Protein AF-A0A3P6U2T6-F1 (afdb_monomer_lite)

Foldseek 3Di:
DDDDPDPPPDPPWDKQKAFPPFKKKWFAWPVAIEIEGPDVVVVPDDCPHYHYDPWDKDKDDDPPASFKTKMKTFFDPPVIGGQKMKMKGWIWIWTDDVDIDIDIDIDIDMDGDDPPDGMDMDIDGDDDDDPDDDD

Secondary structure (DSSP, 8-state):
------------PPPEEEEEEEEEEEEEETTEEEEEES-HHHHTS-TTT-EE---EEEEE--TT-TTEEEEEEEPP-SSS--SEEEEEEEEEEEEESSSEEEEEEEEEEEEE--TT--EEEEEEE------S---

InterPro domains:
  IPR019306 Transmembrane protein 231 [PF10149] (2-135)
  IPR019306 Transmembrane protein 231 [PTHR14605] (1-134)

Radius of gyration: 19.92 Å; chains: 1; bounding box: 58×36×52 Å

Organism: Cylicostephanus goldi (NCBI:txid71465)

Sequence (135 aa):
MQGLWKKTGTYRERPYVTFEGKYFILLESSNGLLYTSTLPVLNTADPSHFTMSEVQQQWIREENQDSEFTMNIWLPNMGNFPKNVIFFIFFNYRLDYHSQVEAEVILHDSLQVAENTSSATILGRMAADQKEPFR

pLDDT: mean 74.06, std 13.54, range [37.16, 91.12]

Structure (mmCIF, N/CA/C/O backbone):
data_AF-A0A3P6U2T6-F1
#
_entry.id   AF-A0A3P6U2T6-F1
#
loop_
_atom_site.group_PDB
_atom_site.id
_atom_site.type_symbol
_atom_site.label_atom_id
_atom_site.label_alt_id
_atom_site.label_comp_id
_atom_site.label_asym_id
_atom_site.label_entity_id
_atom_site.label_seq_id
_atom_site.pdbx_PDB_ins_code
_atom_site.Cartn_x
_atom_site.Cartn_y
_atom_site.Cartn_z
_atom_site.occupancy
_atom_site.B_iso_or_equiv
_atom_site.auth_seq_id
_atom_site.auth_comp_id
_atom_site.auth_asym_id
_atom_site.auth_atom_id
_atom_site.pdbx_PDB_model_num
ATOM 1 N N . MET A 1 1 ? -42.005 18.954 32.260 1.00 37.16 1 MET A N 1
ATOM 2 C CA . MET A 1 1 ? -40.742 1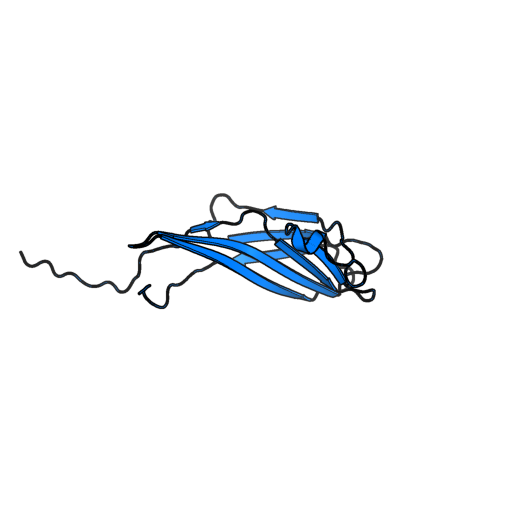8.274 31.901 1.00 37.16 1 MET A CA 1
ATOM 3 C C . MET A 1 1 ? -41.079 17.028 31.098 1.00 37.16 1 MET A C 1
ATOM 5 O O . MET A 1 1 ? -41.519 16.055 31.688 1.00 37.16 1 MET A O 1
ATOM 9 N N . GLN A 1 2 ? -40.939 17.060 29.775 1.00 37.59 2 GLN A N 1
ATOM 10 C CA . GLN A 1 2 ? -41.021 15.868 28.922 1.00 37.59 2 GLN A CA 1
ATOM 11 C C . GLN A 1 2 ? -39.892 15.993 27.900 1.00 37.59 2 GLN A C 1
ATOM 13 O O . GLN A 1 2 ? -39.972 16.775 26.957 1.00 37.59 2 GLN A O 1
ATOM 18 N N . GLY A 1 3 ? -38.780 15.313 28.187 1.00 37.62 3 GLY A N 1
ATOM 19 C CA . GLY A 1 3 ? -37.604 15.279 27.326 1.00 37.62 3 GLY A CA 1
ATOM 20 C C . GLY A 1 3 ? -37.920 14.503 26.056 1.00 37.62 3 GLY A C 1
ATOM 21 O O . GLY A 1 3 ? -38.035 13.279 26.081 1.00 37.62 3 GLY A O 1
ATOM 22 N N . LEU A 1 4 ? -38.076 15.227 24.952 1.00 39.84 4 LEU A N 1
ATOM 23 C CA . LEU A 1 4 ? -38.212 14.659 23.622 1.00 39.84 4 LEU A CA 1
ATOM 24 C C . LEU A 1 4 ? -36.812 14.242 23.143 1.00 39.84 4 LEU A C 1
ATOM 26 O O . LEU A 1 4 ? -36.067 15.048 22.586 1.00 39.84 4 LEU A O 1
ATOM 30 N N . TRP A 1 5 ? -36.424 12.991 23.390 1.00 43.69 5 TRP A N 1
ATOM 31 C CA . TRP A 1 5 ? -35.214 12.418 22.801 1.00 43.69 5 TRP A CA 1
ATOM 32 C C . TRP A 1 5 ? -35.429 12.259 21.294 1.00 43.69 5 TRP A C 1
ATOM 34 O O . TRP A 1 5 ? -35.975 11.268 20.812 1.00 43.69 5 TRP A O 1
ATOM 44 N N . LYS A 1 6 ? -35.025 13.273 20.530 1.00 39.06 6 LYS A N 1
ATOM 45 C CA . LYS A 1 6 ? -34.959 13.210 19.073 1.00 39.06 6 LYS A CA 1
ATOM 46 C C . LYS A 1 6 ? -33.778 12.296 18.727 1.00 39.06 6 LYS A C 1
ATOM 48 O O . LYS A 1 6 ? -32.632 12.698 18.904 1.00 39.06 6 LYS A O 1
ATOM 53 N N . LYS A 1 7 ? -34.039 11.064 18.269 1.00 47.28 7 LYS A N 1
ATOM 54 C CA . LYS A 1 7 ? -33.015 10.206 17.647 1.00 47.28 7 LYS A CA 1
ATOM 55 C C . LYS A 1 7 ? -32.514 10.910 16.384 1.00 47.28 7 LYS A C 1
ATOM 57 O O . LYS A 1 7 ? -33.092 10.767 15.312 1.00 47.28 7 LYS A O 1
ATOM 62 N N . THR A 1 8 ? -31.475 11.725 16.515 1.00 42.41 8 THR A N 1
ATOM 63 C CA . THR A 1 8 ? -30.705 12.210 15.372 1.00 42.41 8 THR A CA 1
ATOM 64 C C . THR A 1 8 ? -29.935 11.012 14.834 1.00 42.41 8 THR A C 1
ATOM 66 O O . THR A 1 8 ? -29.031 10.522 15.506 1.00 42.41 8 THR A O 1
ATOM 69 N N . GLY A 1 9 ? -30.350 10.501 13.672 1.00 40.50 9 GLY A N 1
ATOM 70 C CA . GLY A 1 9 ? -29.744 9.377 12.947 1.00 40.50 9 GLY A CA 1
ATOM 71 C C . GLY A 1 9 ? -28.354 9.688 12.392 1.00 40.50 9 GLY A C 1
ATOM 72 O O . GLY A 1 9 ? -28.100 9.528 11.208 1.00 40.50 9 GLY A O 1
ATOM 73 N N . THR A 1 10 ? -27.465 10.162 13.251 1.00 45.19 10 THR A N 1
ATOM 74 C CA . THR A 1 10 ? -26.048 10.372 12.983 1.00 45.19 10 THR A CA 1
ATOM 75 C C . THR A 1 10 ? -25.315 9.588 14.053 1.00 45.19 10 THR A C 1
ATOM 77 O O . THR A 1 10 ? -25.213 10.061 15.188 1.00 45.19 10 THR A O 1
ATOM 80 N N . TYR A 1 11 ? -24.860 8.380 13.721 1.00 52.59 11 TYR A N 1
ATOM 81 C CA . TYR A 1 11 ? -23.829 7.715 14.511 1.00 52.59 11 TYR A CA 1
ATOM 82 C C . TYR A 1 11 ? -22.653 8.697 14.588 1.00 52.59 11 TYR A C 1
ATOM 84 O O . TYR A 1 11 ? -22.138 9.149 13.567 1.00 52.59 11 TYR A O 1
ATOM 92 N N . ARG A 1 12 ? -22.349 9.173 15.799 1.00 53.81 12 ARG A N 1
ATOM 93 C CA . ARG A 1 12 ? -21.373 10.248 16.061 1.00 53.81 12 ARG A CA 1
ATOM 94 C C . ARG A 1 12 ? -19.956 9.712 16.260 1.00 53.81 12 ARG A C 1
ATOM 96 O O . ARG A 1 12 ? -19.093 10.438 16.743 1.00 53.81 12 ARG A O 1
ATOM 103 N N . GLU A 1 13 ? -19.725 8.453 15.934 1.00 65.44 13 GLU A N 1
ATOM 104 C CA . GLU A 1 13 ? -18.470 7.782 16.228 1.00 65.44 13 GLU A CA 1
ATOM 105 C C . GLU A 1 13 ? -17.561 7.881 15.012 1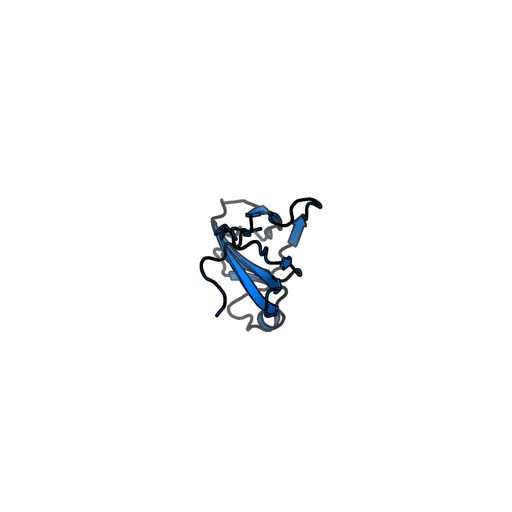.00 65.44 13 GLU A C 1
ATOM 107 O O . GLU A 1 13 ? -17.918 7.485 13.903 1.00 65.44 13 GLU A O 1
ATOM 112 N N . ARG A 1 14 ? -16.397 8.492 15.222 1.00 68.44 14 ARG A N 1
ATOM 113 C CA . ARG A 1 14 ? -15.353 8.593 14.211 1.00 68.44 14 ARG A CA 1
ATOM 114 C C . ARG A 1 14 ? -14.306 7.541 14.541 1.00 68.44 14 ARG A C 1
ATOM 116 O O . ARG A 1 14 ? -13.755 7.603 15.640 1.00 68.44 14 ARG A O 1
ATOM 123 N N . PRO A 1 15 ? -14.038 6.590 13.641 1.00 74.88 15 PRO A N 1
ATOM 124 C CA . PRO A 1 15 ? -12.967 5.645 13.868 1.00 74.88 15 PRO A CA 1
ATOM 125 C C . PRO A 1 15 ? -11.622 6.360 13.870 1.00 74.88 15 PRO A C 1
ATOM 127 O O . PRO A 1 15 ? -11.383 7.284 13.089 1.00 74.88 15 PRO A O 1
ATOM 130 N N . TYR A 1 16 ? -10.740 5.892 14.737 1.00 78.06 16 TYR A N 1
ATOM 131 C CA . TYR A 1 16 ? -9.336 6.246 14.722 1.00 78.06 16 TYR A CA 1
ATOM 132 C C . TYR A 1 16 ? -8.650 5.360 13.689 1.00 78.06 16 TYR A C 1
ATOM 134 O O . TYR A 1 16 ? -8.572 4.145 13.865 1.00 78.06 16 TYR A O 1
ATOM 142 N N . VAL A 1 17 ? -8.185 5.965 12.600 1.00 77.19 17 VAL A N 1
ATOM 143 C CA . VAL A 1 17 ? -7.414 5.274 11.566 1.00 77.19 17 VAL A CA 1
ATOM 144 C C . VAL A 1 17 ? -5.980 5.762 11.650 1.00 77.19 17 VAL A C 1
ATOM 146 O O . VAL A 1 17 ? -5.714 6.951 11.484 1.00 77.19 17 VAL A O 1
ATOM 149 N N . THR A 1 18 ? -5.051 4.859 11.943 1.00 79.06 18 THR A N 1
ATOM 150 C CA . THR A 1 18 ? -3.631 5.185 12.062 1.00 79.06 18 THR A CA 1
ATOM 151 C C . THR A 1 18 ? -2.815 4.418 11.037 1.00 79.06 18 THR A C 1
ATOM 153 O O . THR A 1 18 ? -3.024 3.232 10.789 1.00 79.06 18 THR A O 1
ATOM 156 N N . PHE A 1 19 ? -1.859 5.113 10.429 1.00 79.56 19 PHE A N 1
ATOM 157 C CA . PHE A 1 19 ? -0.867 4.506 9.558 1.00 79.56 19 PHE A CA 1
ATOM 158 C C . PHE A 1 19 ? 0.426 4.270 10.338 1.00 79.56 19 PHE A C 1
ATOM 160 O O . PHE A 1 19 ? 1.014 5.215 10.863 1.00 79.56 19 PHE A O 1
ATOM 167 N N . GLU A 1 20 ? 0.883 3.020 10.394 1.00 81.25 20 GLU A N 1
ATOM 168 C CA . GLU A 1 20 ? 2.093 2.625 11.134 1.00 81.25 20 GLU A CA 1
ATOM 169 C C . GLU A 1 20 ? 3.303 2.363 10.228 1.00 81.25 20 GLU A C 1
ATOM 171 O O . GLU A 1 20 ? 4.255 1.696 10.625 1.00 81.25 20 GLU A O 1
ATOM 176 N N . GLY A 1 21 ? 3.290 2.859 8.989 1.00 78.00 21 GLY A N 1
ATOM 177 C CA . GLY A 1 21 ? 4.403 2.637 8.063 1.00 78.00 21 GLY A CA 1
ATOM 178 C C . GLY A 1 21 ? 4.336 1.308 7.313 1.00 78.00 21 GLY A C 1
ATOM 179 O O . GLY A 1 21 ? 5.251 1.017 6.551 1.00 78.00 21 GLY A O 1
ATOM 180 N N . LYS A 1 22 ? 3.280 0.506 7.499 1.00 87.75 22 LYS A N 1
ATOM 181 C CA . LYS A 1 22 ? 3.151 -0.811 6.869 1.00 87.75 22 LYS A CA 1
ATOM 182 C C . LYS A 1 22 ? 2.689 -0.711 5.413 1.00 87.75 22 LYS A C 1
ATOM 184 O O . LYS A 1 22 ? 1.588 -0.232 5.141 1.00 87.75 22 LYS A O 1
ATOM 189 N N . TYR A 1 23 ? 3.488 -1.218 4.480 1.00 87.94 23 TYR A N 1
ATOM 190 C CA . TYR A 1 23 ? 3.141 -1.226 3.059 1.00 87.94 23 TYR A CA 1
ATOM 191 C C . TYR A 1 23 ? 3.689 -2.441 2.302 1.00 87.94 23 TYR A C 1
ATOM 193 O O . TYR A 1 23 ? 4.628 -3.130 2.720 1.00 87.94 23 TYR A O 1
ATOM 201 N N . PHE A 1 24 ? 3.118 -2.651 1.122 1.00 90.88 24 PHE A N 1
ATOM 202 C CA . PHE A 1 24 ? 3.647 -3.509 0.073 1.00 90.88 24 PHE A CA 1
ATOM 203 C C . PHE A 1 24 ? 3.417 -2.829 -1.278 1.00 90.88 24 PHE A C 1
ATOM 205 O O . PHE A 1 24 ? 2.302 -2.415 -1.582 1.00 90.88 24 PHE A O 1
ATOM 212 N N . ILE A 1 25 ? 4.473 -2.669 -2.070 1.00 89.50 25 ILE A N 1
ATOM 213 C CA . ILE A 1 25 ? 4.412 -2.056 -3.399 1.00 89.50 25 ILE A CA 1
ATOM 214 C C . ILE A 1 25 ? 5.015 -3.040 -4.392 1.00 89.50 25 ILE A C 1
ATOM 216 O O . ILE A 1 25 ? 6.118 -3.544 -4.178 1.00 89.50 25 ILE A O 1
ATOM 220 N N . LEU A 1 26 ? 4.297 -3.280 -5.481 1.00 89.81 26 LEU A N 1
ATOM 221 C CA . LEU A 1 26 ? 4.704 -4.103 -6.606 1.00 89.81 26 LEU A CA 1
ATOM 222 C C . LEU A 1 26 ? 4.859 -3.209 -7.838 1.00 89.81 26 LEU A C 1
ATOM 224 O O . LEU A 1 26 ? 4.004 -2.377 -8.138 1.00 89.81 26 LEU A O 1
ATOM 228 N N . LEU A 1 27 ? 5.954 -3.396 -8.556 1.00 88.25 27 LEU A N 1
ATOM 229 C CA . LEU A 1 27 ? 6.260 -2.713 -9.798 1.00 88.25 27 LEU A CA 1
ATOM 230 C C . LEU A 1 27 ? 6.308 -3.747 -10.916 1.00 88.25 27 LEU A C 1
ATOM 232 O O . LEU A 1 27 ? 7.137 -4.660 -10.896 1.00 88.25 27 LEU A O 1
ATOM 236 N N . GLU A 1 28 ? 5.443 -3.592 -11.908 1.00 87.88 28 GLU A N 1
ATOM 237 C CA . GLU A 1 28 ? 5.428 -4.474 -13.070 1.00 87.88 28 GLU A CA 1
ATOM 238 C C . GLU A 1 28 ? 6.231 -3.846 -14.204 1.00 87.88 28 GLU A C 1
ATOM 240 O O . GLU A 1 28 ? 5.906 -2.761 -14.687 1.00 87.88 28 GLU A O 1
ATOM 245 N N . SER A 1 29 ? 7.281 -4.531 -14.648 1.00 81.12 29 SER A N 1
ATOM 246 C CA . SER A 1 29 ? 8.118 -4.119 -15.776 1.00 81.12 29 SER A CA 1
ATOM 247 C C . SER A 1 29 ? 8.091 -5.171 -16.887 1.00 81.12 29 SER A C 1
ATOM 249 O O . SER A 1 29 ? 7.609 -6.287 -16.701 1.00 81.12 29 SER A O 1
ATOM 251 N N . SER A 1 30 ? 8.664 -4.854 -18.050 1.00 79.00 30 SER A N 1
ATOM 252 C CA . SER A 1 30 ? 8.850 -5.838 -19.128 1.00 79.00 30 SER A CA 1
ATOM 253 C C . SER A 1 30 ? 9.732 -7.027 -18.733 1.00 79.00 30 SER A C 1
ATOM 255 O O . SER A 1 30 ? 9.637 -8.079 -19.357 1.00 79.00 30 SER A O 1
ATOM 257 N N . ASN A 1 31 ? 10.583 -6.862 -17.718 1.00 75.69 31 ASN A N 1
ATOM 258 C CA . ASN A 1 31 ? 11.557 -7.864 -17.292 1.00 75.69 31 ASN A CA 1
ATOM 259 C C . ASN A 1 31 ? 11.094 -8.676 -16.077 1.00 75.69 31 ASN A C 1
ATOM 261 O O . ASN A 1 31 ? 11.857 -9.499 -15.577 1.00 75.69 31 ASN A O 1
ATOM 265 N N . GLY A 1 32 ? 9.873 -8.436 -15.595 1.00 80.62 32 GLY A N 1
ATOM 266 C CA . GLY A 1 32 ? 9.313 -9.110 -14.430 1.00 80.62 32 GLY A CA 1
ATOM 267 C C . GLY A 1 32 ? 8.831 -8.147 -13.352 1.00 80.62 32 GLY A C 1
ATOM 268 O O . GLY A 1 32 ? 8.645 -6.947 -13.588 1.00 80.62 32 GLY A O 1
ATOM 269 N N . LEU A 1 33 ? 8.611 -8.715 -12.168 1.00 84.75 33 LEU A N 1
ATOM 270 C CA . LEU A 1 33 ? 8.024 -8.050 -11.014 1.00 84.75 33 LEU A CA 1
ATOM 271 C C . LEU A 1 33 ? 9.110 -7.654 -10.014 1.00 84.75 33 LEU A C 1
ATOM 273 O O . LEU A 1 33 ? 9.875 -8.496 -9.533 1.00 84.75 33 LEU A O 1
ATOM 277 N N . LEU A 1 34 ? 9.145 -6.367 -9.682 1.00 85.31 34 LEU A N 1
ATOM 278 C CA . LEU A 1 34 ? 9.930 -5.849 -8.568 1.00 85.31 34 LEU A CA 1
ATOM 279 C C . LEU A 1 34 ? 8.996 -5.544 -7.404 1.00 85.31 34 LEU A C 1
ATOM 281 O O . LEU A 1 34 ? 7.843 -5.180 -7.623 1.00 85.31 34 LEU A O 1
ATOM 285 N N . TYR A 1 35 ? 9.478 -5.646 -6.171 1.00 86.81 35 TYR A N 1
ATOM 286 C CA . TYR A 1 35 ? 8.668 -5.267 -5.017 1.00 86.81 35 TYR A CA 1
ATOM 287 C C . TYR A 1 35 ? 9.472 -4.616 -3.901 1.00 86.81 35 TYR A C 1
ATOM 289 O O . TYR A 1 35 ? 10.675 -4.825 -3.775 1.00 86.81 35 TYR A O 1
ATOM 297 N N . THR A 1 36 ? 8.771 -3.865 -3.058 1.00 87.12 36 THR A N 1
ATOM 298 C CA . THR A 1 36 ? 9.255 -3.415 -1.752 1.00 87.12 36 THR A CA 1
ATOM 299 C C . THR A 1 36 ? 8.181 -3.668 -0.698 1.00 87.12 36 THR A C 1
ATOM 301 O O . THR A 1 36 ? 6.982 -3.545 -0.971 1.00 87.12 36 THR A O 1
ATOM 304 N N . SER A 1 37 ? 8.580 -4.057 0.511 1.00 88.44 37 SER A N 1
ATOM 305 C CA . SER A 1 37 ? 7.640 -4.271 1.607 1.00 88.44 37 SER A CA 1
ATOM 306 C C . SER A 1 37 ? 8.274 -4.084 2.976 1.00 88.44 37 SER A C 1
ATOM 308 O O . SER A 1 37 ? 9.415 -4.474 3.223 1.00 88.44 37 SER A O 1
ATOM 310 N N . THR A 1 38 ? 7.470 -3.590 3.911 1.00 88.19 38 THR A N 1
ATOM 311 C CA . THR A 1 38 ? 7.771 -3.646 5.347 1.00 88.19 38 THR A CA 1
ATOM 312 C C . THR A 1 38 ? 7.301 -4.945 6.000 1.00 88.19 38 THR A C 1
ATOM 314 O O . THR A 1 38 ? 7.514 -5.125 7.196 1.00 88.19 38 THR A O 1
ATOM 317 N N . LEU A 1 39 ? 6.616 -5.832 5.268 1.00 86.88 39 LEU A N 1
ATOM 318 C CA . LEU A 1 39 ? 6.086 -7.089 5.790 1.00 86.88 39 LEU A CA 1
ATOM 319 C C . LEU A 1 39 ? 7.185 -8.165 5.774 1.00 86.88 39 LEU A C 1
ATOM 321 O O . LEU A 1 39 ? 7.591 -8.598 4.693 1.00 86.88 39 LEU A O 1
ATOM 325 N N . PRO A 1 40 ? 7.644 -8.662 6.941 1.00 83.56 40 PRO A N 1
ATOM 326 C CA . PRO A 1 40 ? 8.786 -9.577 7.004 1.00 83.56 40 PRO A CA 1
ATOM 327 C C . PRO A 1 40 ? 8.589 -10.862 6.196 1.00 83.56 40 PRO A C 1
ATOM 329 O O . PRO A 1 40 ? 9.525 -11.342 5.567 1.00 83.56 40 PRO A O 1
ATOM 332 N N . VAL A 1 41 ? 7.358 -11.384 6.164 1.00 83.81 41 VAL A N 1
ATOM 333 C CA . VAL A 1 41 ? 7.014 -12.616 5.438 1.00 83.81 41 VAL A CA 1
ATOM 334 C C . VAL A 1 41 ? 7.244 -12.496 3.928 1.00 83.81 41 VAL A C 1
ATOM 336 O O . VAL A 1 41 ? 7.674 -13.458 3.293 1.00 83.81 41 VAL A O 1
ATOM 339 N N . LEU A 1 42 ? 7.022 -11.308 3.355 1.00 81.19 42 LEU A N 1
ATOM 340 C CA . LEU A 1 42 ? 7.244 -11.057 1.929 1.00 81.19 42 LEU A CA 1
ATOM 341 C C . LEU A 1 42 ? 8.730 -10.866 1.619 1.00 81.19 42 LEU A C 1
ATOM 343 O O . LEU A 1 42 ? 9.181 -11.180 0.523 1.00 81.19 42 LEU A O 1
ATOM 347 N N . ASN A 1 43 ? 9.517 -10.424 2.597 1.00 77.50 43 ASN A N 1
ATOM 348 C CA . ASN A 1 43 ? 10.967 -10.287 2.456 1.00 77.50 43 ASN A CA 1
ATOM 349 C C . ASN A 1 43 ? 11.697 -11.641 2.548 1.00 77.50 43 ASN A C 1
ATOM 351 O O . ASN A 1 43 ? 12.867 -11.734 2.195 1.00 77.50 43 ASN A O 1
ATOM 355 N N . THR A 1 44 ? 11.005 -12.695 2.992 1.00 78.00 44 THR A N 1
ATOM 356 C CA . THR A 1 44 ? 11.496 -14.084 2.997 1.00 78.00 44 THR A CA 1
ATOM 357 C C . THR A 1 44 ? 10.950 -14.936 1.846 1.00 78.00 44 THR A C 1
ATOM 359 O O . THR A 1 44 ? 11.187 -16.142 1.819 1.00 78.00 44 THR A O 1
ATOM 362 N N . ALA A 1 45 ? 10.179 -14.341 0.930 1.00 70.31 45 ALA A N 1
ATOM 363 C CA . ALA A 1 45 ? 9.573 -15.056 -0.188 1.00 70.31 45 ALA A CA 1
ATOM 364 C C . ALA A 1 45 ? 10.628 -15.546 -1.198 1.00 70.31 45 ALA A C 1
ATOM 366 O O . ALA A 1 45 ? 11.710 -14.972 -1.319 1.00 70.31 45 ALA A O 1
ATOM 367 N N . ASP A 1 46 ? 10.301 -16.621 -1.921 1.00 72.94 46 ASP A N 1
ATOM 368 C CA . ASP A 1 46 ? 11.181 -17.219 -2.928 1.00 72.94 46 ASP A CA 1
ATOM 369 C C . ASP A 1 46 ? 11.533 -16.193 -4.033 1.00 72.94 46 ASP A C 1
ATOM 371 O O . ASP A 1 46 ? 10.628 -15.669 -4.697 1.00 72.94 46 ASP A O 1
ATOM 375 N N . PRO A 1 47 ? 12.830 -15.906 -4.263 1.00 68.38 47 PRO A N 1
ATOM 376 C CA . PRO A 1 47 ? 13.274 -14.900 -5.227 1.00 68.38 47 PRO A CA 1
ATOM 377 C C . PRO A 1 47 ? 13.076 -15.312 -6.695 1.00 68.38 47 PRO A C 1
ATOM 379 O O . PRO A 1 47 ? 13.313 -14.506 -7.592 1.00 68.38 47 PRO A O 1
ATOM 382 N N . SER A 1 48 ? 12.648 -16.546 -6.978 1.00 68.44 48 SER A N 1
ATOM 383 C CA . SER A 1 48 ? 12.435 -17.043 -8.347 1.00 68.44 48 SER A CA 1
ATOM 384 C C . SER A 1 48 ? 11.369 -16.277 -9.140 1.00 68.44 48 SER A C 1
ATOM 386 O O . SER A 1 48 ? 11.435 -16.243 -10.370 1.00 68.44 48 SER A O 1
ATOM 388 N N . HIS A 1 49 ? 10.414 -15.638 -8.460 1.00 67.88 49 HIS A N 1
ATOM 389 C CA . HIS A 1 49 ? 9.317 -14.896 -9.093 1.00 67.88 49 HIS A CA 1
ATOM 390 C C . HIS A 1 49 ? 9.322 -13.394 -8.790 1.00 67.88 49 HIS A C 1
ATOM 392 O O . HIS A 1 49 ? 8.645 -12.631 -9.481 1.00 67.88 49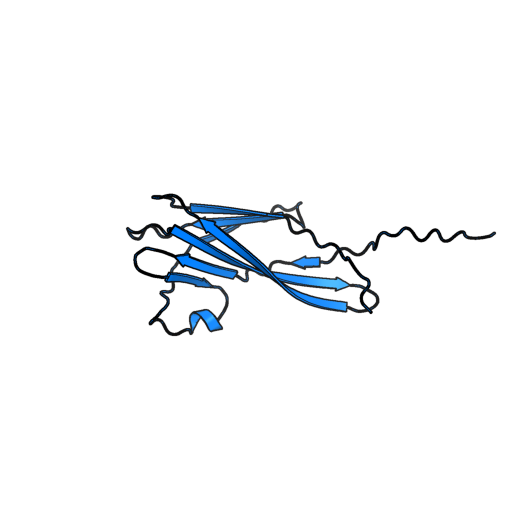 HIS A O 1
ATOM 398 N N . PHE A 1 50 ? 10.087 -12.965 -7.784 1.00 68.50 50 PHE A N 1
ATOM 399 C CA . PHE A 1 50 ? 10.069 -11.597 -7.284 1.00 68.50 50 PHE A CA 1
ATOM 400 C C . PHE A 1 50 ? 11.479 -11.119 -6.968 1.00 68.50 50 PHE A C 1
ATOM 402 O O . PHE A 1 50 ? 12.218 -11.768 -6.232 1.00 68.50 50 PHE A O 1
ATOM 409 N N . THR A 1 51 ? 11.841 -9.947 -7.485 1.00 72.38 51 THR A N 1
ATOM 410 C CA . THR A 1 51 ? 13.096 -9.291 -7.107 1.00 72.38 51 THR A CA 1
ATOM 411 C C . THR A 1 51 ? 12.798 -8.152 -6.143 1.00 72.38 51 THR A C 1
ATOM 413 O O . THR A 1 51 ? 12.083 -7.208 -6.485 1.00 72.38 51 THR A O 1
ATOM 416 N N . MET A 1 52 ? 13.343 -8.233 -4.929 1.00 73.81 52 MET A N 1
ATOM 417 C CA . MET A 1 52 ? 13.263 -7.132 -3.974 1.00 73.81 52 MET A CA 1
ATOM 418 C C . MET A 1 52 ? 14.022 -5.925 -4.540 1.00 73.81 52 MET A C 1
ATOM 420 O O . MET A 1 52 ? 15.160 -6.053 -4.990 1.00 73.81 52 MET A O 1
ATOM 424 N N . SER A 1 53 ? 13.385 -4.758 -4.545 1.00 69.94 53 SER A N 1
ATOM 425 C CA . SER A 1 53 ? 13.944 -3.514 -5.064 1.00 69.94 53 SER A CA 1
ATOM 426 C C . SER A 1 53 ? 13.980 -2.451 -3.974 1.00 69.94 53 SER A C 1
ATOM 428 O O . SER A 1 53 ? 13.034 -2.308 -3.200 1.00 69.94 53 SER A O 1
ATOM 430 N N . GLU A 1 54 ? 15.062 -1.670 -3.947 1.00 65.88 54 GLU A N 1
ATOM 431 C CA . GLU A 1 54 ? 15.162 -0.439 -3.158 1.00 65.88 54 GLU A CA 1
ATOM 432 C C . GLU A 1 54 ? 14.303 0.665 -3.795 1.00 65.88 54 GLU A C 1
ATOM 434 O O . GLU A 1 54 ? 14.793 1.635 -4.370 1.00 65.88 54 GLU A O 1
ATOM 439 N N . VAL A 1 55 ? 12.986 0.498 -3.728 1.00 69.00 55 VAL A N 1
ATOM 440 C CA . VAL A 1 55 ? 12.046 1.588 -3.985 1.00 69.00 55 VAL A CA 1
ATOM 441 C C . VAL A 1 55 ? 12.145 2.535 -2.798 1.00 69.00 55 VAL A C 1
ATOM 443 O O . VAL A 1 55 ? 11.993 2.106 -1.656 1.00 69.00 55 VAL A O 1
ATOM 446 N N . GLN A 1 56 ? 12.424 3.809 -3.059 1.00 74.56 56 GLN A N 1
ATOM 447 C CA . GLN A 1 56 ? 12.364 4.825 -2.015 1.00 74.56 56 GLN A CA 1
ATOM 448 C C . GLN A 1 56 ? 10.928 5.331 -1.910 1.00 74.56 56 GLN A C 1
ATOM 450 O O . GLN A 1 56 ? 10.259 5.563 -2.921 1.00 74.56 56 GLN A O 1
ATOM 455 N N . GLN A 1 57 ? 10.469 5.554 -0.684 1.00 70.12 57 GLN A N 1
ATOM 456 C CA . GLN A 1 57 ? 9.151 6.108 -0.405 1.00 70.12 57 GLN A CA 1
ATOM 457 C C . GLN A 1 57 ? 9.231 7.153 0.701 1.00 70.12 57 GLN A C 1
ATOM 459 O O . GLN A 1 57 ? 9.970 6.988 1.674 1.00 70.12 57 GLN A O 1
ATOM 464 N N . GLN A 1 58 ? 8.439 8.213 0.569 1.00 77.00 58 GLN A N 1
ATOM 465 C CA . GLN A 1 58 ? 8.292 9.237 1.595 1.00 77.00 58 GLN A CA 1
ATOM 466 C C . GLN A 1 58 ? 6.819 9.493 1.858 1.00 77.00 58 GLN A C 1
ATOM 468 O O . GLN A 1 58 ? 6.059 9.860 0.963 1.00 77.00 58 GLN A O 1
ATOM 473 N N . TRP A 1 59 ? 6.451 9.342 3.124 1.00 72.38 59 TRP A N 1
ATOM 474 C CA . TRP A 1 59 ? 5.153 9.739 3.637 1.00 72.38 59 TRP A CA 1
ATOM 475 C C . TRP A 1 59 ? 5.197 11.203 4.044 1.00 72.38 59 TRP A C 1
ATOM 477 O O . TRP A 1 59 ? 6.040 11.604 4.847 1.00 72.38 59 TRP A O 1
ATOM 487 N N . ILE A 1 60 ? 4.283 11.991 3.490 1.00 70.44 60 ILE A N 1
ATOM 488 C CA . ILE A 1 60 ? 4.074 13.380 3.879 1.00 70.44 60 ILE A CA 1
ATOM 489 C C . ILE A 1 60 ? 2.807 13.396 4.728 1.00 70.44 60 ILE A C 1
ATOM 491 O O . ILE A 1 60 ? 1.704 13.192 4.221 1.00 70.44 60 ILE A O 1
ATOM 495 N N . ARG A 1 61 ? 2.982 13.577 6.039 1.00 63.41 61 ARG A N 1
ATOM 496 C CA . ARG A 1 61 ? 1.879 13.753 6.983 1.00 63.41 61 ARG A CA 1
ATOM 497 C C . ARG A 1 61 ? 1.710 15.242 7.242 1.00 63.41 61 ARG A C 1
ATOM 499 O O . ARG A 1 61 ? 2.593 15.860 7.829 1.00 63.41 61 ARG A O 1
ATOM 506 N N . GLU A 1 62 ? 0.594 15.807 6.806 1.00 60.84 62 GLU A N 1
ATOM 507 C CA . GLU A 1 62 ? 0.237 17.177 7.160 1.00 60.84 62 GLU A CA 1
ATOM 508 C C . GLU A 1 62 ? -0.417 17.185 8.549 1.00 60.84 62 GLU A C 1
ATOM 510 O O . GLU A 1 62 ? -1.337 16.412 8.815 1.00 60.84 62 GLU A O 1
ATOM 515 N N . GLU A 1 63 ? 0.064 18.046 9.454 1.00 53.97 63 GLU A N 1
ATOM 516 C CA . GLU A 1 63 ? -0.332 18.076 10.877 1.00 53.97 63 GLU A CA 1
ATOM 517 C C . GLU A 1 63 ? -1.830 18.353 11.123 1.00 53.97 63 GLU A C 1
ATOM 519 O O . GLU A 1 63 ? -2.298 18.197 12.246 1.00 53.97 63 GLU A O 1
ATOM 524 N N . ASN A 1 64 ? -2.597 18.723 10.090 1.00 54.22 64 ASN A N 1
ATOM 525 C CA . ASN A 1 64 ? -3.991 19.163 10.208 1.00 54.22 64 ASN A CA 1
ATOM 526 C C . ASN A 1 64 ? -5.005 18.323 9.413 1.00 54.22 64 ASN A C 1
ATOM 528 O O . ASN A 1 64 ? -6.169 18.717 9.311 1.00 54.22 64 ASN A O 1
ATOM 532 N N . GLN A 1 65 ? -4.602 17.186 8.840 1.00 58.31 65 GLN A N 1
ATOM 533 C CA . GLN A 1 65 ? -5.484 16.367 8.006 1.00 58.31 65 GLN A CA 1
ATOM 534 C C . GLN A 1 65 ? -5.499 14.901 8.455 1.00 58.31 65 GLN A C 1
ATOM 536 O O . GLN A 1 65 ? -4.887 14.036 7.840 1.00 58.31 65 GLN A O 1
ATOM 541 N N . ASP A 1 66 ? -6.266 14.602 9.508 1.00 61.25 66 ASP A N 1
ATOM 542 C CA . ASP A 1 66 ? -6.425 13.236 10.046 1.00 61.25 66 ASP A CA 1
ATOM 543 C C . ASP A 1 66 ? -6.969 12.216 9.023 1.00 61.25 66 ASP A C 1
ATOM 545 O O . ASP A 1 66 ? -6.878 11.008 9.231 1.00 61.25 66 ASP A O 1
ATOM 549 N N . SER A 1 67 ? -7.552 12.693 7.919 1.00 65.50 67 SER A N 1
ATOM 550 C CA . SER A 1 67 ? -8.182 11.877 6.879 1.00 65.50 67 SER A CA 1
ATOM 551 C C . SER A 1 67 ? -7.447 11.864 5.543 1.00 65.50 67 SER A C 1
ATOM 553 O O . SER A 1 67 ? -7.921 11.200 4.628 1.00 65.50 67 SER A O 1
ATOM 555 N N . GLU A 1 68 ? -6.367 12.620 5.364 1.00 71.44 68 GLU A N 1
ATOM 556 C CA . GLU A 1 68 ? -5.652 12.684 4.082 1.00 71.44 68 GLU A CA 1
ATOM 557 C C . GLU A 1 68 ? -4.251 12.109 4.243 1.00 71.44 68 GLU A C 1
ATOM 559 O O . GLU A 1 68 ? -3.618 12.229 5.292 1.00 71.44 68 GLU A O 1
ATOM 564 N N . PHE A 1 69 ? -3.780 11.428 3.206 1.00 74.62 69 PHE A N 1
ATOM 565 C CA . PHE A 1 69 ? -2.421 10.930 3.167 1.00 74.62 69 PHE A CA 1
ATOM 566 C C . PHE A 1 69 ? -1.798 11.201 1.804 1.00 74.62 69 PHE A C 1
ATOM 568 O O . PHE A 1 69 ? -2.445 11.089 0.758 1.00 74.62 69 PHE A O 1
ATOM 575 N N . THR A 1 70 ? -0.505 11.507 1.845 1.00 79.12 70 THR A N 1
ATOM 576 C CA . THR A 1 70 ? 0.325 11.721 0.667 1.00 79.12 70 THR A CA 1
ATOM 577 C C . THR A 1 70 ? 1.530 10.799 0.752 1.00 79.12 70 THR A C 1
ATOM 579 O O . THR A 1 70 ? 2.286 10.830 1.727 1.00 79.12 70 THR A O 1
ATOM 582 N N . MET A 1 71 ? 1.719 9.982 -0.279 1.00 80.62 71 MET A N 1
ATOM 583 C CA . MET A 1 71 ? 2.862 9.088 -0.408 1.00 80.62 71 MET A CA 1
ATOM 584 C C . MET A 1 71 ? 3.572 9.354 -1.731 1.00 80.62 71 MET A C 1
ATOM 586 O O . MET A 1 71 ? 2.994 9.200 -2.804 1.00 80.62 71 MET A O 1
ATOM 590 N N . ASN A 1 72 ? 4.849 9.711 -1.650 1.00 82.94 72 ASN A N 1
ATOM 591 C CA . ASN A 1 72 ? 5.730 9.774 -2.806 1.00 82.94 72 ASN A CA 1
ATOM 592 C C . ASN A 1 72 ? 6.457 8.443 -2.957 1.00 82.94 72 ASN A C 1
ATOM 594 O O . ASN A 1 72 ? 7.036 7.945 -1.992 1.00 82.94 72 ASN A O 1
ATOM 598 N N . ILE A 1 73 ? 6.440 7.896 -4.168 1.00 81.25 73 ILE A N 1
ATOM 599 C CA . ILE A 1 73 ? 7.188 6.708 -4.567 1.00 81.25 73 ILE A CA 1
ATOM 600 C C . ILE A 1 73 ? 8.202 7.140 -5.625 1.00 81.25 73 ILE A C 1
ATOM 602 O O . ILE A 1 73 ? 7.824 7.667 -6.674 1.00 81.25 73 ILE A O 1
ATOM 606 N N . TRP A 1 74 ? 9.484 6.885 -5.379 1.00 83.00 74 TRP A N 1
ATOM 607 C CA . TRP A 1 74 ? 10.525 7.027 -6.393 1.00 83.00 74 TRP A CA 1
ATOM 608 C C . TRP A 1 74 ? 10.783 5.681 -7.043 1.00 83.00 74 TRP A C 1
ATOM 610 O O . TRP A 1 74 ? 11.104 4.693 -6.381 1.00 83.00 74 TRP A O 1
ATOM 620 N N . LEU A 1 75 ? 10.612 5.653 -8.359 1.00 79.12 75 LEU A N 1
ATOM 621 C CA . LEU A 1 75 ? 10.726 4.443 -9.149 1.00 79.12 75 LEU A CA 1
ATOM 622 C C . LEU A 1 75 ? 12.199 4.228 -9.516 1.00 79.12 75 LEU A C 1
ATOM 624 O O . LEU A 1 75 ? 12.881 5.177 -9.919 1.00 79.12 75 LEU A O 1
ATOM 628 N N . PRO A 1 76 ? 12.715 2.997 -9.389 1.00 70.19 76 PRO A N 1
ATOM 629 C CA . PRO A 1 76 ? 14.107 2.712 -9.689 1.00 70.19 76 PRO A CA 1
ATOM 630 C C . PRO A 1 76 ? 14.386 2.933 -11.183 1.00 70.19 76 PRO A C 1
ATOM 632 O O . PRO A 1 76 ? 13.743 2.339 -12.047 1.00 70.19 76 PRO A O 1
ATOM 635 N N . ASN A 1 77 ? 15.384 3.761 -11.499 1.00 65.44 77 ASN A N 1
ATOM 636 C CA . ASN A 1 77 ? 15.837 3.982 -12.873 1.00 65.44 77 ASN A CA 1
ATOM 637 C C . ASN A 1 77 ? 16.841 2.890 -13.286 1.00 65.44 77 ASN A C 1
ATOM 639 O O . ASN A 1 77 ? 18.038 3.139 -13.402 1.00 65.44 77 ASN A O 1
ATOM 643 N N . MET A 1 78 ? 16.360 1.654 -13.450 1.00 61.59 78 MET A N 1
ATOM 644 C CA . MET A 1 78 ? 17.179 0.496 -13.848 1.00 61.59 78 MET A CA 1
ATOM 645 C C . MET A 1 78 ? 17.065 0.179 -15.347 1.00 61.59 78 MET A C 1
ATOM 647 O O . MET A 1 78 ? 16.992 -0.980 -15.746 1.00 61.59 78 MET A O 1
ATOM 651 N N . GLY A 1 79 ? 16.992 1.208 -16.198 1.00 60.03 79 GLY A N 1
ATOM 652 C CA . GLY A 1 79 ? 16.919 1.059 -17.659 1.00 60.03 79 GLY A CA 1
ATOM 653 C C . GLY A 1 79 ? 15.581 0.537 -18.201 1.00 60.03 79 GLY A C 1
ATOM 654 O O . GLY A 1 79 ? 15.342 0.656 -19.396 1.00 60.03 79 GLY A O 1
ATOM 655 N N . ASN A 1 80 ? 14.697 0.031 -17.332 1.00 66.94 80 ASN A N 1
ATOM 656 C CA . ASN A 1 80 ? 13.325 -0.359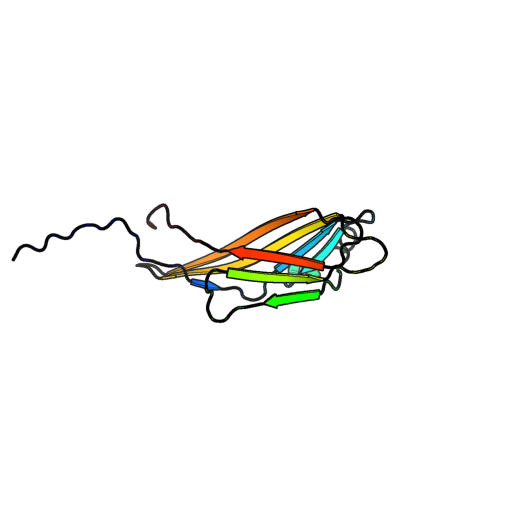 -17.643 1.00 66.94 80 ASN A CA 1
ATOM 657 C C . ASN A 1 80 ? 12.360 0.263 -16.641 1.00 66.94 80 ASN A C 1
ATOM 659 O O . ASN A 1 80 ? 12.330 -0.115 -15.469 1.00 66.94 80 ASN A O 1
ATOM 663 N N . PHE A 1 81 ? 11.560 1.208 -17.124 1.00 73.94 81 PHE A N 1
ATOM 664 C CA . PHE A 1 81 ? 10.535 1.849 -16.315 1.00 73.94 81 PHE A CA 1
ATOM 665 C C . PHE A 1 81 ? 9.379 0.878 -16.051 1.00 73.94 81 PHE A C 1
ATOM 667 O O . PHE A 1 81 ? 8.978 0.136 -16.958 1.00 73.94 81 PHE A O 1
ATOM 674 N N . PRO A 1 82 ? 8.840 0.853 -14.822 1.00 80.69 82 PRO A N 1
ATOM 675 C CA . PRO A 1 82 ? 7.657 0.064 -14.540 1.00 80.69 82 PRO A CA 1
ATOM 676 C C . PRO A 1 82 ? 6.470 0.632 -15.318 1.00 80.69 82 PRO A C 1
ATOM 678 O O . PRO A 1 82 ? 6.313 1.844 -15.443 1.00 80.69 82 PRO A O 1
ATOM 681 N N . LYS A 1 83 ? 5.648 -0.268 -15.851 1.00 86.56 83 LYS A N 1
ATOM 682 C CA . LYS A 1 83 ? 4.396 0.054 -16.541 1.00 86.56 83 LYS A CA 1
ATOM 683 C C . LYS A 1 83 ? 3.257 0.204 -15.548 1.00 86.56 83 LYS A C 1
ATOM 685 O O . LYS A 1 83 ? 2.413 1.068 -15.733 1.00 86.56 83 LYS A O 1
ATOM 690 N N . ASN A 1 84 ? 3.269 -0.603 -14.485 1.00 88.94 84 ASN A N 1
ATOM 691 C CA . ASN A 1 84 ? 2.255 -0.574 -13.438 1.00 88.94 84 ASN A CA 1
ATOM 692 C C . ASN A 1 84 ? 2.904 -0.466 -12.065 1.00 88.94 84 ASN A C 1
ATOM 694 O O . ASN A 1 84 ? 3.911 -1.121 -11.789 1.00 88.94 84 ASN A O 1
ATOM 698 N N . VAL A 1 85 ? 2.280 0.321 -11.197 1.00 89.00 85 VAL A N 1
ATOM 699 C CA . VAL A 1 85 ? 2.567 0.379 -9.763 1.00 89.00 85 VAL A CA 1
ATOM 700 C C . VAL A 1 85 ? 1.321 -0.109 -9.045 1.00 89.00 85 VAL A C 1
ATOM 702 O O . VAL A 1 85 ? 0.279 0.532 -9.126 1.00 89.00 85 VAL A O 1
ATOM 705 N N . ILE A 1 86 ? 1.415 -1.231 -8.346 1.00 91.12 86 ILE A N 1
ATOM 706 C CA . ILE A 1 86 ? 0.346 -1.751 -7.494 1.00 91.12 86 ILE A CA 1
ATOM 707 C C . ILE A 1 86 ? 0.782 -1.525 -6.055 1.00 91.12 86 ILE A C 1
ATOM 709 O O . ILE A 1 86 ? 1.910 -1.852 -5.691 1.00 91.12 86 ILE A O 1
ATOM 713 N N . PHE A 1 87 ? -0.085 -0.954 -5.230 1.00 89.56 87 PHE A N 1
ATOM 714 C CA . PHE A 1 87 ? 0.254 -0.641 -3.849 1.00 89.56 87 PHE A CA 1
ATOM 715 C C . PHE A 1 87 ? -0.806 -1.155 -2.888 1.00 89.56 87 PHE A C 1
ATOM 717 O O . PHE A 1 87 ? -1.996 -1.148 -3.183 1.00 89.56 87 PHE A O 1
ATOM 724 N N . PHE A 1 88 ? -0.334 -1.572 -1.720 1.00 91.12 88 PHE A N 1
ATOM 725 C CA . PHE A 1 88 ? -1.113 -1.983 -0.566 1.00 91.12 88 PHE A CA 1
ATOM 726 C C . PHE A 1 88 ? -0.604 -1.189 0.633 1.00 91.12 88 PHE A C 1
ATOM 728 O O . PHE A 1 88 ? 0.571 -1.278 1.000 1.00 91.12 88 PHE A O 1
ATOM 735 N N . ILE A 1 89 ? -1.485 -0.402 1.235 1.00 87.75 89 ILE A N 1
ATOM 736 C CA . ILE A 1 89 ? -1.195 0.421 2.407 1.00 87.75 89 ILE A CA 1
ATOM 737 C C . ILE A 1 89 ? -2.063 -0.096 3.547 1.00 87.75 89 ILE A C 1
ATOM 739 O O . ILE A 1 89 ? -3.282 -0.194 3.408 1.00 87.75 89 ILE A O 1
ATOM 743 N N . PHE A 1 90 ? -1.429 -0.433 4.664 1.00 88.50 90 PHE A N 1
ATOM 744 C CA . PHE A 1 90 ? -2.091 -1.037 5.812 1.00 88.50 90 PHE A CA 1
ATOM 745 C C . PHE A 1 90 ? -2.309 0.018 6.890 1.00 88.50 90 PHE A C 1
ATOM 747 O O . PHE A 1 90 ? -1.378 0.733 7.270 1.00 88.50 90 PHE A O 1
ATOM 754 N N . PHE A 1 91 ? -3.527 0.082 7.410 1.00 85.31 91 PHE A N 1
ATOM 755 C CA . PHE A 1 91 ? -3.909 0.978 8.490 1.00 85.31 91 PHE A CA 1
ATOM 756 C C . PHE A 1 91 ? -4.496 0.185 9.648 1.00 85.31 91 PHE A C 1
ATOM 758 O O . PHE A 1 91 ? -5.212 -0.797 9.447 1.00 85.31 91 PHE A O 1
ATOM 765 N N . ASN A 1 92 ? -4.253 0.664 10.860 1.00 86.75 92 ASN A N 1
ATOM 766 C CA . ASN A 1 92 ? -4.962 0.190 12.032 1.00 86.75 92 ASN A CA 1
ATOM 767 C C . ASN A 1 92 ? -6.231 1.015 12.193 1.00 86.75 92 ASN A C 1
ATOM 769 O O . ASN A 1 92 ? -6.207 2.245 12.184 1.00 86.75 92 ASN A O 1
ATOM 773 N N . TYR A 1 93 ? -7.344 0.319 12.334 1.00 84.75 93 TYR A N 1
ATOM 774 C CA . TYR A 1 93 ? -8.658 0.873 12.571 1.00 84.75 93 TYR A CA 1
ATOM 775 C C . TYR A 1 93 ? -9.054 0.557 14.008 1.00 84.75 93 TYR A C 1
ATOM 777 O O . TYR A 1 93 ? -9.091 -0.611 14.398 1.00 84.75 93 TYR A O 1
ATOM 785 N N . ARG A 1 94 ? -9.386 1.590 14.784 1.00 84.44 94 ARG A N 1
ATOM 786 C CA . ARG A 1 94 ? -9.982 1.445 16.111 1.00 84.44 94 ARG A CA 1
ATOM 787 C C . ARG A 1 94 ? -11.281 2.225 16.199 1.00 84.44 94 ARG A C 1
ATOM 789 O O . ARG A 1 94 ? -11.318 3.422 15.920 1.00 84.44 94 ARG A O 1
ATOM 796 N N . LEU A 1 95 ? -12.335 1.555 16.641 1.00 81.38 95 LEU A N 1
ATOM 797 C CA . LEU A 1 95 ? -13.603 2.181 16.976 1.00 81.38 95 LEU A CA 1
ATOM 798 C C . LEU A 1 95 ? -13.904 1.934 18.452 1.00 81.38 95 LEU A C 1
ATOM 800 O O . LEU A 1 95 ? -14.103 0.796 18.878 1.00 81.38 95 LEU A O 1
ATOM 804 N N . ASP A 1 96 ? -13.935 3.021 19.216 1.00 77.69 96 ASP A N 1
ATOM 805 C CA . ASP A 1 96 ? -14.251 2.995 20.639 1.00 77.69 96 ASP A CA 1
ATOM 806 C C . ASP A 1 96 ? -15.766 3.231 20.815 1.00 77.69 96 ASP A C 1
ATOM 808 O O . ASP A 1 96 ? -16.231 4.373 20.791 1.00 77.69 96 ASP A O 1
ATOM 812 N N . TYR A 1 97 ? -16.542 2.147 20.962 1.00 72.00 97 TYR A N 1
ATOM 813 C CA . TYR A 1 97 ? -17.988 2.170 21.250 1.00 72.00 97 TYR A CA 1
ATOM 814 C C . TYR A 1 97 ? -18.307 1.467 22.592 1.00 72.00 97 TYR A C 1
ATOM 816 O O . TYR A 1 97 ? -17.433 1.298 23.440 1.00 72.00 97 TYR A O 1
ATOM 824 N N . HIS A 1 98 ? -19.549 0.999 22.808 1.00 69.12 98 HIS A N 1
ATOM 825 C CA . HIS A 1 98 ? -19.915 0.037 23.863 1.00 69.12 98 HIS A CA 1
ATOM 826 C C . HIS A 1 98 ? -19.051 -1.239 23.845 1.00 69.12 98 HIS A C 1
ATOM 828 O O . HIS A 1 98 ? -19.084 -2.025 24.790 1.00 69.12 98 HIS A O 1
ATOM 834 N N . SER A 1 99 ? -18.284 -1.456 22.777 1.00 68.12 99 SER A N 1
ATOM 835 C CA . SER A 1 99 ? -17.177 -2.400 22.695 1.00 68.12 99 SER A CA 1
ATOM 836 C C . SER A 1 99 ? -16.032 -1.762 21.905 1.00 68.12 99 SER A C 1
ATOM 838 O O . SER A 1 99 ? -16.275 -0.955 21.007 1.00 68.12 99 SER A O 1
ATOM 840 N N . GLN A 1 100 ? -14.795 -2.114 22.251 1.00 78.94 100 GLN A N 1
ATOM 841 C CA . GLN A 1 100 ? -13.603 -1.715 21.504 1.00 78.94 100 GLN A CA 1
ATOM 842 C C . GLN A 1 100 ? -13.441 -2.661 20.314 1.00 78.94 100 GLN A C 1
ATOM 844 O O . GLN A 1 100 ? -13.293 -3.870 20.500 1.00 78.94 100 GLN A O 1
ATOM 849 N N . VAL A 1 101 ? -13.505 -2.115 19.100 1.00 81.62 101 VAL A N 1
ATOM 850 C CA . VAL A 1 101 ? -13.287 -2.865 17.858 1.00 81.62 101 VAL A CA 1
ATOM 851 C C . VAL A 1 101 ? -11.952 -2.440 17.269 1.00 81.62 101 VAL A C 1
ATOM 853 O O . VAL A 1 101 ? -11.755 -1.263 16.970 1.00 81.62 101 VAL A O 1
ATOM 856 N N . GLU A 1 102 ? -11.059 -3.405 17.077 1.00 86.38 102 GLU A N 1
ATOM 857 C CA . GLU A 1 102 ? -9.765 -3.218 16.423 1.00 86.38 102 GLU A CA 1
ATOM 858 C C . GLU A 1 102 ? -9.691 -4.087 15.170 1.00 86.38 102 GLU A C 1
ATOM 860 O O . GLU A 1 102 ? -10.048 -5.267 15.195 1.00 86.38 102 GLU A O 1
ATOM 865 N N . ALA A 1 103 ? -9.247 -3.496 14.064 1.00 86.12 103 ALA A N 1
ATOM 866 C CA . ALA A 1 103 ? -9.085 -4.178 12.789 1.00 86.12 103 ALA A CA 1
ATOM 867 C C . ALA A 1 103 ? -7.886 -3.616 12.018 1.00 86.12 103 ALA A C 1
ATOM 869 O O . ALA A 1 103 ? -7.544 -2.444 12.155 1.00 86.12 103 ALA A O 1
ATOM 870 N N . GLU A 1 104 ? -7.274 -4.439 11.169 1.00 87.88 104 GLU A N 1
ATOM 871 C CA . GLU A 1 104 ? -6.345 -3.966 10.139 1.00 87.88 104 GLU A CA 1
ATOM 872 C C . GLU A 1 104 ? -7.137 -3.788 8.839 1.00 87.88 104 GLU A C 1
ATOM 874 O O . GLU A 1 104 ? -7.860 -4.691 8.411 1.00 87.88 104 GLU A O 1
ATOM 879 N N . VAL A 1 105 ? -7.039 -2.609 8.228 1.00 86.50 105 VAL A N 1
ATOM 880 C CA . VAL A 1 105 ? -7.687 -2.291 6.951 1.00 86.50 105 VAL A CA 1
ATOM 881 C C . VAL A 1 105 ? -6.629 -2.017 5.896 1.00 86.50 105 VAL A C 1
ATOM 883 O O . VAL A 1 105 ? -5.589 -1.422 6.175 1.00 86.50 105 VAL A O 1
ATOM 886 N N . ILE A 1 106 ? -6.895 -2.461 4.670 1.00 88.38 106 ILE A N 1
ATOM 887 C CA . ILE A 1 106 ? -5.947 -2.370 3.562 1.00 88.38 106 ILE A CA 1
ATOM 888 C C . ILE A 1 106 ? -6.552 -1.480 2.487 1.00 88.38 106 ILE A C 1
ATOM 890 O O . ILE A 1 106 ? -7.632 -1.768 1.970 1.00 88.38 106 ILE A O 1
ATOM 894 N N . LEU A 1 107 ? -5.836 -0.420 2.130 1.00 86.31 107 LEU A N 1
ATOM 895 C CA . LEU A 1 107 ? -6.082 0.311 0.899 1.00 86.31 107 LEU A CA 1
ATOM 896 C C . LEU A 1 107 ? -5.225 -0.302 -0.199 1.00 86.31 107 LEU A C 1
ATOM 898 O O . LEU A 1 107 ? -4.006 -0.379 -0.050 1.00 86.31 107 LEU A O 1
ATOM 902 N N . HIS A 1 108 ? -5.853 -0.704 -1.297 1.00 90.25 108 HIS A N 1
ATOM 903 C CA . HIS A 1 108 ? -5.140 -1.201 -2.461 1.00 90.25 108 HIS A CA 1
ATOM 904 C C . HIS A 1 108 ? -5.626 -0.515 -3.733 1.00 90.25 108 HIS A C 1
ATOM 906 O O . HIS A 1 108 ? -6.822 -0.277 -3.892 1.00 90.25 108 HIS A O 1
ATOM 912 N N . ASP A 1 109 ? -4.701 -0.227 -4.642 1.00 90.19 109 ASP A N 1
ATOM 913 C CA . ASP A 1 109 ? -5.015 0.237 -5.993 1.00 90.19 109 ASP A CA 1
ATOM 914 C C . ASP A 1 109 ? -3.827 -0.015 -6.938 1.00 90.19 109 ASP A C 1
ATOM 916 O O . ASP A 1 109 ? -2.752 -0.464 -6.522 1.00 90.19 109 ASP A O 1
ATOM 920 N N . SER A 1 110 ? -4.030 0.269 -8.222 1.00 90.69 110 SER A N 1
ATOM 921 C CA . SER A 1 110 ? -3.024 0.175 -9.272 1.00 90.69 110 SER A CA 1
ATOM 922 C C . SER A 1 110 ? -2.973 1.447 -10.113 1.00 90.69 110 SER A C 1
ATOM 924 O O . SER A 1 110 ? -4.003 1.983 -10.518 1.00 90.69 110 SER A O 1
ATOM 926 N N . LEU A 1 111 ? -1.765 1.896 -10.434 1.00 89.06 111 LEU A N 1
ATOM 927 C CA . LEU A 1 111 ? -1.502 3.041 -11.291 1.00 89.06 111 LEU A CA 1
ATOM 928 C C . LEU A 1 111 ? -0.766 2.581 -12.549 1.00 89.06 111 LEU A C 1
ATOM 930 O O . LEU A 1 111 ? 0.307 1.983 -12.462 1.00 89.06 111 LEU A O 1
ATOM 934 N N . GLN A 1 112 ? -1.328 2.905 -13.712 1.00 89.12 112 GLN A N 1
ATOM 935 C CA . GLN A 1 112 ? -0.613 2.837 -14.986 1.00 89.12 112 GLN A CA 1
ATOM 936 C C . GLN A 1 112 ? 0.375 4.001 -15.054 1.00 89.12 112 GLN A C 1
ATOM 938 O O . GLN A 1 112 ? 0.006 5.158 -14.849 1.00 89.12 112 GLN A O 1
ATOM 943 N N . VAL A 1 113 ? 1.627 3.692 -15.347 1.00 85.69 113 VAL A N 1
ATOM 944 C CA . VAL A 1 113 ? 2.732 4.639 -15.362 1.00 85.69 113 VAL A CA 1
ATOM 945 C C . VAL A 1 113 ? 3.161 4.876 -16.805 1.00 85.69 113 VAL A C 1
ATOM 947 O O . VAL A 1 113 ? 3.388 3.938 -17.569 1.00 85.69 113 VAL A O 1
ATOM 950 N N . ALA A 1 114 ? 3.251 6.150 -17.192 1.00 81.19 114 ALA A N 1
ATOM 951 C CA . ALA A 1 114 ? 3.710 6.529 -18.521 1.00 81.19 114 ALA A CA 1
ATOM 952 C C . ALA A 1 114 ? 5.190 6.169 -18.712 1.00 81.19 114 ALA A C 1
ATOM 954 O O . ALA A 1 114 ? 5.971 6.137 -17.753 1.00 81.19 114 ALA A O 1
ATOM 955 N N . GLU A 1 115 ? 5.590 5.950 -19.964 1.00 73.81 115 GLU A N 1
ATOM 956 C CA . GLU A 1 115 ? 6.985 5.677 -20.300 1.00 73.81 115 GLU A CA 1
ATOM 957 C C . GLU A 1 115 ? 7.895 6.804 -19.778 1.00 73.81 115 GLU A C 1
ATOM 959 O O . GLU A 1 115 ? 7.573 7.986 -19.896 1.00 73.81 115 GLU A O 1
ATOM 964 N N . ASN A 1 116 ? 9.040 6.432 -19.197 1.00 74.62 116 ASN A N 1
ATOM 965 C CA . ASN A 1 116 ? 10.041 7.342 -18.620 1.00 74.62 116 ASN A CA 1
ATOM 966 C C . ASN A 1 116 ? 9.639 8.089 -17.335 1.00 74.62 116 ASN A C 1
ATOM 968 O O . ASN A 1 116 ? 10.275 9.081 -16.975 1.00 74.62 116 ASN A O 1
ATOM 972 N N . THR A 1 117 ? 8.626 7.617 -16.608 1.00 79.06 117 THR A N 1
ATOM 973 C CA . THR A 1 117 ? 8.279 8.184 -15.297 1.00 79.06 117 THR A CA 1
ATOM 974 C C . THR A 1 117 ? 9.248 7.702 -14.214 1.00 79.06 117 THR A C 1
ATOM 976 O O . THR A 1 117 ? 9.395 6.502 -13.990 1.00 79.06 117 THR A O 1
ATOM 979 N N . SER A 1 118 ? 9.880 8.632 -13.498 1.00 77.81 118 SER A N 1
ATOM 980 C CA . SER A 1 118 ? 10.824 8.341 -12.406 1.00 77.81 118 SER A CA 1
ATOM 981 C C . SER A 1 118 ? 10.213 8.438 -11.004 1.00 77.81 118 SER A C 1
ATOM 983 O O . SER A 1 118 ? 10.826 7.998 -10.032 1.00 77.81 118 SER A O 1
ATOM 985 N N . SER A 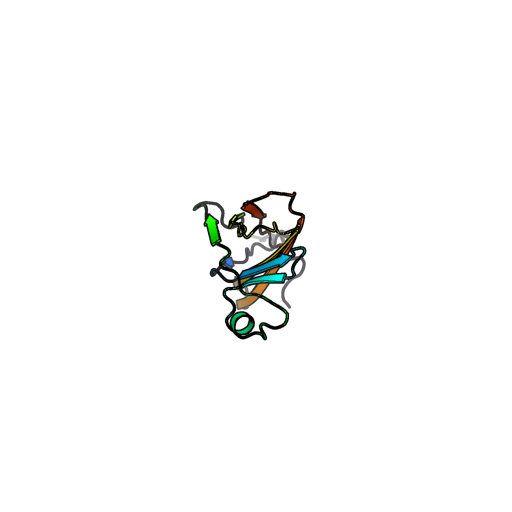1 119 ? 9.008 8.991 -10.871 1.00 80.38 119 SER A N 1
ATOM 986 C CA . SER A 1 119 ? 8.303 9.082 -9.594 1.00 80.38 119 SER A CA 1
ATOM 987 C C . SER A 1 119 ? 6.791 9.106 -9.774 1.00 80.38 119 SER A C 1
ATOM 989 O O . SER A 1 119 ? 6.271 9.574 -10.785 1.00 80.38 119 SER A O 1
ATOM 991 N N . ALA A 1 120 ? 6.083 8.620 -8.762 1.00 79.94 120 ALA A N 1
ATOM 992 C CA . ALA A 1 120 ? 4.636 8.698 -8.660 1.00 79.94 120 ALA A CA 1
ATOM 993 C C . ALA A 1 120 ? 4.252 9.257 -7.287 1.00 79.94 120 ALA A C 1
ATOM 995 O O . ALA A 1 120 ? 4.845 8.894 -6.271 1.00 79.94 120 ALA A O 1
ATOM 996 N N . THR A 1 121 ? 3.242 10.123 -7.254 1.00 82.12 121 THR A N 1
ATOM 997 C CA . THR A 1 121 ? 2.651 10.616 -6.008 1.00 82.12 121 THR A CA 1
ATOM 998 C C . THR A 1 121 ? 1.248 10.050 -5.884 1.00 82.12 121 THR A C 1
ATOM 1000 O O . THR A 1 121 ? 0.417 10.236 -6.771 1.00 82.12 121 THR A O 1
ATOM 1003 N N . ILE A 1 122 ? 0.993 9.362 -4.777 1.00 77.81 122 ILE A N 1
ATOM 1004 C CA . ILE A 1 122 ? -0.319 8.839 -4.419 1.00 77.81 122 ILE A CA 1
ATOM 1005 C C . ILE A 1 122 ? -0.915 9.773 -3.374 1.00 77.81 122 ILE A C 1
ATOM 1007 O O . ILE A 1 122 ? -0.344 9.972 -2.300 1.00 77.81 122 ILE A O 1
ATOM 1011 N N . LEU A 1 123 ? -2.069 10.337 -3.718 1.00 80.06 123 LEU A N 1
ATOM 1012 C CA . LEU A 1 123 ? -2.893 11.160 -2.844 1.00 80.06 123 LEU A CA 1
ATOM 1013 C C . LEU A 1 123 ? -4.152 10.371 -2.520 1.00 80.06 123 LEU A C 1
ATOM 1015 O O . LEU A 1 123 ? -4.819 9.871 -3.427 1.00 80.06 123 LEU A O 1
ATOM 1019 N N . GLY A 1 124 ? -4.489 10.270 -1.243 1.00 70.38 124 GLY A N 1
ATOM 1020 C CA . GLY A 1 124 ? -5.690 9.568 -0.830 1.00 70.38 124 GLY A CA 1
ATOM 1021 C C . GLY A 1 124 ? -6.392 10.257 0.320 1.00 70.38 124 GLY A C 1
ATOM 1022 O O . GLY A 1 124 ? -5.775 10.881 1.182 1.00 70.38 124 GLY A O 1
ATOM 1023 N N . ARG A 1 125 ? -7.716 10.112 0.328 1.00 72.44 125 ARG A N 1
ATOM 1024 C CA . ARG A 1 125 ? -8.570 10.541 1.426 1.00 72.44 125 ARG A CA 1
ATOM 1025 C C . ARG A 1 125 ? -9.278 9.330 2.006 1.00 72.44 125 ARG A C 1
ATOM 1027 O O . ARG A 1 125 ? -10.001 8.627 1.305 1.00 72.44 125 ARG A O 1
ATOM 1034 N N . MET A 1 126 ? -9.084 9.112 3.294 1.00 69.06 126 MET A N 1
ATOM 1035 C CA . MET A 1 126 ? -9.760 8.088 4.066 1.00 69.06 126 MET A CA 1
ATOM 1036 C C . MET A 1 126 ? -11.052 8.659 4.639 1.00 69.06 126 MET A C 1
ATOM 1038 O O . MET A 1 126 ? -11.050 9.625 5.399 1.00 69.06 126 MET A O 1
ATOM 1042 N N . ALA A 1 127 ? -12.168 8.042 4.279 1.00 66.69 127 ALA A N 1
ATOM 1043 C CA . ALA A 1 127 ? -13.455 8.279 4.907 1.00 66.69 127 ALA A CA 1
ATOM 1044 C C . ALA A 1 127 ? -14.035 6.926 5.310 1.00 66.69 127 ALA A C 1
ATOM 1046 O O . ALA A 1 127 ? -14.072 5.995 4.507 1.00 66.69 127 ALA A O 1
ATOM 1047 N N . ALA A 1 128 ?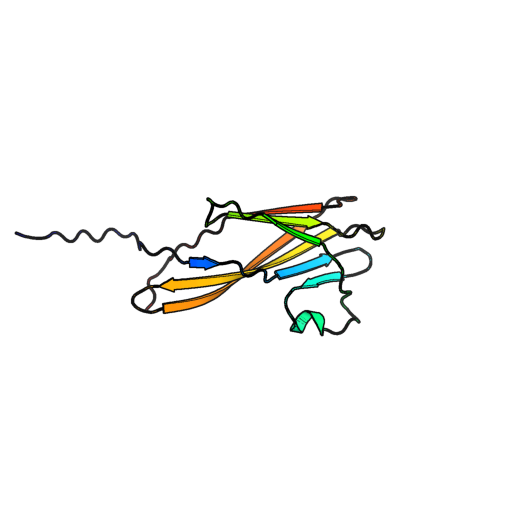 -14.463 6.817 6.563 1.00 64.38 128 ALA A N 1
ATOM 1048 C CA . ALA A 1 128 ? -15.107 5.627 7.083 1.00 64.38 128 ALA A CA 1
ATOM 1049 C C . ALA A 1 128 ? -16.525 5.999 7.513 1.00 64.38 128 ALA A C 1
ATOM 1051 O O . ALA A 1 128 ? -16.710 6.741 8.476 1.00 64.38 128 ALA A O 1
ATOM 1052 N N . ASP A 1 129 ? -17.507 5.470 6.787 1.00 63.16 129 ASP A N 1
ATOM 1053 C CA . ASP A 1 129 ? -18.922 5.618 7.106 1.00 63.16 129 ASP A CA 1
ATOM 1054 C C . ASP A 1 129 ? -19.456 4.302 7.670 1.00 63.16 129 ASP A C 1
ATOM 1056 O O . ASP A 1 129 ? -19.415 3.254 7.018 1.00 63.16 129 ASP A O 1
ATOM 1060 N N . GLN A 1 130 ? -20.001 4.353 8.882 1.00 59.53 130 GLN A N 1
ATOM 1061 C CA . GLN A 1 130 ? -20.711 3.223 9.460 1.00 59.53 130 GLN A CA 1
ATOM 1062 C C . GLN A 1 130 ? -22.115 3.138 8.849 1.00 59.53 130 GLN A C 1
ATOM 1064 O O . GLN A 1 130 ? -22.991 3.947 9.153 1.00 59.53 130 GLN A O 1
ATOM 1069 N N . LYS A 1 131 ? -22.338 2.144 7.981 1.00 63.31 131 LYS A N 1
ATOM 1070 C CA . LYS A 1 131 ? -23.659 1.906 7.372 1.00 63.31 131 LYS A CA 1
ATOM 1071 C C . LYS A 1 131 ? -24.634 1.195 8.313 1.00 63.31 131 LYS A C 1
ATOM 1073 O O . LYS A 1 131 ? -25.837 1.405 8.196 1.00 63.31 131 LYS A O 1
ATOM 1078 N N . GLU A 1 132 ? -24.128 0.386 9.244 1.00 61.00 132 GLU A N 1
ATOM 1079 C CA . GLU A 1 132 ? -24.940 -0.410 10.170 1.00 61.00 132 GLU A CA 1
ATOM 1080 C C . GLU A 1 132 ? -24.348 -0.414 11.593 1.00 61.00 132 GLU A C 1
ATOM 1082 O O . GLU A 1 132 ? -23.124 -0.379 11.747 1.00 61.00 132 GLU A O 1
ATOM 1087 N N . PRO A 1 133 ? -25.183 -0.460 12.651 1.00 58.75 133 PRO A N 1
ATOM 1088 C CA . PRO A 1 133 ? -24.708 -0.609 14.024 1.00 58.75 133 PRO A CA 1
ATOM 1089 C C . PRO A 1 133 ? -23.961 -1.935 14.221 1.00 58.75 133 PRO A C 1
ATOM 1091 O O . PRO A 1 133 ? -24.407 -2.974 13.733 1.00 58.75 133 PRO A O 1
ATOM 1094 N N . PHE A 1 134 ? -22.871 -1.905 14.994 1.00 57.53 134 PHE A N 1
ATOM 1095 C CA . PHE A 1 134 ? -22.266 -3.127 15.530 1.00 57.53 134 PHE A CA 1
ATOM 1096 C C . PHE A 1 134 ? -23.299 -3.820 16.435 1.00 57.53 134 PHE A C 1
ATOM 1098 O O . PHE A 1 134 ? -23.903 -3.165 17.289 1.00 57.53 134 PHE A O 1
ATOM 1105 N N . ARG A 1 135 ? -23.567 -5.106 16.180 1.00 57.06 135 ARG A N 1
ATOM 1106 C CA . ARG A 1 135 ? -24.504 -5.928 16.961 1.00 57.06 135 ARG A CA 1
ATOM 1107 C C . ARG A 1 135 ? -23.810 -6.604 18.129 1.00 57.06 135 ARG A C 1
ATOM 1109 O O . ARG A 1 135 ? -22.654 -7.032 17.931 1.00 57.06 135 ARG A O 1
#